Protein AF-A0A7S1RMF4-F1 (afdb_monomer_lite)

Sequence (127 aa):
DDLEALGWLLVNGLFGPLPWFEVLSNAYKTWDTSRSTRARAIRKAQEAKLQLLNEGWDSLGQEWVRLARIPPSLDRYIQSCRSDRATGMSPDYAHLSGLLGAREGFSLFEAEQHDLTVFRDALDHLP

Secondary structure (DSSP, 8-state):
-HHHHHHHHHHHHHH---HHHHHHHHHHTTTTT-HHHHHHHHHHHHHHHHHHHHH-TTTT-GGGGGGGG--HHHHHHHHHHHHHHHHTPPP-HHHHHHHTTPPTT--HHHHHHHHHHHHHHHHHT--

Organism: Alexandrium catenella (NCBI:txid2925)

Radius of gyration: 17.88 Å; chains: 1; bounding box: 48×36×43 Å

pLDDT: mean 86.8, std 8.17, range [49.81, 94.5]

Structure (mmCIF, N/CA/C/O backbone):
data_AF-A0A7S1RMF4-F1
#
_entry.id   AF-A0A7S1RMF4-F1
#
loop_
_atom_site.group_PDB
_atom_site.id
_atom_site.type_symbol
_atom_site.label_atom_id
_atom_site.label_alt_id
_atom_site.label_comp_id
_atom_site.label_asym_id
_atom_site.label_entity_id
_atom_site.label_seq_id
_atom_site.pdbx_PDB_ins_code
_atom_site.Cartn_x
_atom_site.Cartn_y
_atom_site.Cartn_z
_atom_site.occupancy
_atom_site.B_iso_or_equiv
_atom_site.auth_seq_id
_atom_site.auth_comp_id
_atom_site.auth_asym_id
_atom_site.auth_atom_id
_atom_site.pdbx_PDB_model_num
ATOM 1 N N . ASP A 1 1 ? 9.997 3.558 3.054 1.00 72.06 1 ASP A N 1
ATOM 2 C CA . ASP A 1 1 ? 9.090 3.981 4.119 1.00 72.06 1 ASP A CA 1
ATOM 3 C C . ASP A 1 1 ? 8.247 2.770 4.441 1.00 72.06 1 ASP A C 1
ATOM 5 O O . ASP A 1 1 ? 7.506 2.303 3.577 1.00 72.06 1 ASP A O 1
ATOM 9 N N . ASP A 1 2 ? 8.511 2.176 5.596 1.00 83.94 2 ASP A N 1
ATOM 10 C CA . ASP A 1 2 ? 7.983 0.863 5.963 1.00 83.94 2 ASP A CA 1
ATOM 11 C C . ASP A 1 2 ? 6.482 0.933 6.283 1.00 83.94 2 ASP A C 1
ATOM 13 O O . ASP A 1 2 ? 5.763 -0.041 6.068 1.00 83.94 2 ASP A O 1
ATOM 17 N N . LEU A 1 3 ? 5.984 2.108 6.685 1.00 89.06 3 LEU A N 1
ATOM 18 C CA . LEU A 1 3 ? 4.564 2.353 6.949 1.00 89.06 3 LEU A CA 1
ATOM 19 C C . LEU A 1 3 ? 3.762 2.420 5.650 1.00 89.06 3 LEU A C 1
ATOM 21 O O . LEU A 1 3 ? 2.747 1.744 5.497 1.00 89.06 3 LEU A O 1
ATOM 25 N N . GLU A 1 4 ? 4.267 3.153 4.655 1.00 90.38 4 GLU A N 1
ATOM 26 C CA . GLU A 1 4 ? 3.651 3.159 3.325 1.00 90.38 4 GLU A CA 1
ATOM 27 C C . GLU A 1 4 ? 3.638 1.736 2.736 1.00 90.38 4 GLU A C 1
ATOM 29 O O . GLU A 1 4 ? 2.642 1.295 2.161 1.00 90.38 4 GLU A O 1
ATOM 34 N N . ALA A 1 5 ? 4.735 0.985 2.908 1.00 90.50 5 ALA A N 1
ATOM 35 C CA . ALA A 1 5 ? 4.826 -0.405 2.469 1.00 90.50 5 ALA A CA 1
ATOM 36 C C . ALA A 1 5 ? 3.791 -1.308 3.161 1.00 90.50 5 ALA A C 1
ATOM 38 O O . ALA A 1 5 ? 3.158 -2.116 2.477 1.00 90.50 5 ALA A O 1
ATOM 39 N N . LEU A 1 6 ? 3.570 -1.139 4.469 1.00 92.62 6 LEU A N 1
ATOM 40 C CA . LEU A 1 6 ? 2.504 -1.818 5.206 1.00 92.62 6 LEU A CA 1
ATOM 41 C C . LEU A 1 6 ? 1.125 -1.494 4.620 1.00 92.62 6 LEU A C 1
ATOM 43 O O . LEU A 1 6 ? 0.349 -2.411 4.365 1.00 92.62 6 LEU A O 1
ATOM 47 N N . GLY A 1 7 ? 0.841 -0.224 4.326 1.00 94.00 7 GLY A N 1
ATOM 48 C CA . GLY A 1 7 ? -0.416 0.181 3.691 1.00 94.00 7 GLY A CA 1
ATOM 49 C C . GLY A 1 7 ? -0.670 -0.563 2.376 1.00 94.00 7 GLY A C 1
ATOM 50 O O . GLY A 1 7 ? -1.736 -1.145 2.180 1.00 94.00 7 GLY A O 1
ATOM 51 N N . TRP A 1 8 ? 0.339 -0.649 1.503 1.00 94.38 8 TRP A N 1
ATOM 52 C CA . TRP A 1 8 ? 0.233 -1.414 0.255 1.00 94.38 8 TRP A CA 1
ATOM 53 C C . TRP A 1 8 ? 0.069 -2.925 0.472 1.00 94.38 8 TRP A C 1
ATOM 55 O O . TRP A 1 8 ? -0.628 -3.578 -0.306 1.00 94.38 8 TRP A O 1
ATOM 65 N N . LEU A 1 9 ? 0.681 -3.491 1.516 1.00 93.31 9 LEU A N 1
ATOM 66 C CA . LEU A 1 9 ? 0.486 -4.895 1.889 1.00 93.31 9 LEU A CA 1
ATOM 67 C C . LEU A 1 9 ? -0.942 -5.165 2.374 1.00 93.31 9 LEU A C 1
ATOM 69 O O . LEU A 1 9 ? -1.520 -6.180 1.992 1.00 93.31 9 LEU A O 1
ATOM 73 N N . LEU A 1 10 ? -1.535 -4.255 3.150 1.00 94.38 10 LEU A N 1
ATOM 74 C CA . LEU A 1 10 ? -2.930 -4.364 3.585 1.00 94.38 10 LEU A CA 1
ATOM 75 C C . LEU A 1 10 ? -3.888 -4.317 2.393 1.00 94.38 10 LEU A C 1
ATOM 77 O O . LEU A 1 10 ? -4.771 -5.166 2.280 1.00 94.38 10 LEU A O 1
ATOM 81 N N . VAL A 1 11 ? -3.670 -3.387 1.455 1.00 94.50 11 VAL A N 1
ATOM 82 C CA . VAL A 1 11 ? -4.442 -3.338 0.204 1.00 94.50 11 VAL A CA 1
ATOM 83 C C . VAL A 1 11 ? -4.354 -4.673 -0.534 1.00 94.50 11 VAL A C 1
ATOM 85 O O . VAL A 1 11 ? -5.372 -5.215 -0.962 1.00 94.50 11 VAL A O 1
ATOM 88 N N . ASN A 1 12 ? -3.147 -5.223 -0.652 1.00 94.00 12 ASN A N 1
ATOM 89 C CA . ASN A 1 12 ? -2.928 -6.504 -1.305 1.00 94.00 12 ASN A CA 1
ATOM 90 C C . ASN A 1 12 ? -3.631 -7.669 -0.594 1.00 94.00 12 ASN A C 1
ATOM 92 O O . ASN A 1 12 ? -4.171 -8.552 -1.251 1.00 94.00 12 ASN A O 1
ATOM 96 N N . GLY A 1 13 ? -3.629 -7.683 0.739 1.00 92.19 13 GLY A N 1
ATOM 97 C CA . GLY A 1 13 ? -4.322 -8.705 1.522 1.00 92.19 13 GLY A CA 1
ATOM 98 C C . GLY A 1 13 ? -5.839 -8.667 1.331 1.00 92.19 13 GLY A C 1
ATOM 99 O O . GLY A 1 13 ? -6.466 -9.716 1.222 1.00 92.19 13 GLY A O 1
ATOM 100 N N . LEU A 1 14 ? -6.422 -7.469 1.237 1.00 92.06 14 LEU A N 1
ATOM 101 C CA 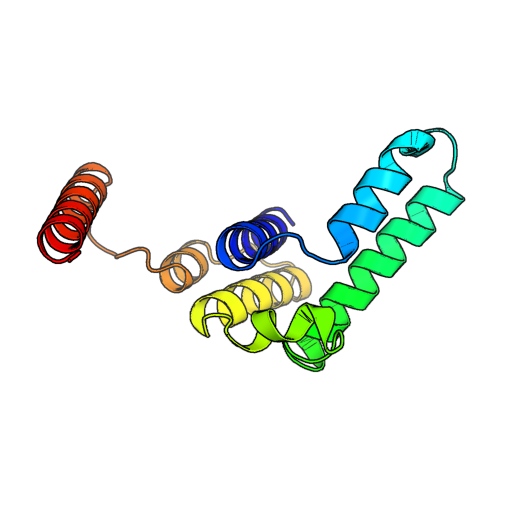. LEU A 1 14 ? -7.872 -7.281 1.121 1.00 92.06 14 LEU A CA 1
ATOM 102 C C . LEU A 1 14 ? -8.397 -7.440 -0.310 1.00 92.06 14 LEU A C 1
ATOM 104 O O . LEU A 1 14 ? -9.488 -7.967 -0.516 1.00 92.06 14 LEU A O 1
ATOM 108 N N . PHE A 1 15 ? -7.639 -6.969 -1.301 1.00 92.00 15 PHE A N 1
ATOM 109 C CA . PHE A 1 15 ? -8.089 -6.882 -2.693 1.00 92.00 15 PHE A CA 1
ATOM 110 C C . PHE A 1 15 ? -7.252 -7.728 -3.659 1.00 92.00 15 PHE A C 1
ATOM 112 O O . PHE A 1 15 ? -7.507 -7.718 -4.863 1.00 92.00 15 PHE A O 1
ATOM 119 N N . GLY A 1 16 ? -6.277 -8.489 -3.168 1.00 91.12 16 GLY A N 1
ATOM 120 C CA . GLY A 1 16 ? -5.420 -9.356 -3.973 1.00 91.12 16 GLY A CA 1
ATOM 121 C C . GLY A 1 16 ? -4.225 -8.645 -4.630 1.00 91.12 16 GLY A C 1
ATOM 122 O O . GLY A 1 16 ? -3.970 -7.469 -4.361 1.00 91.12 16 GLY A O 1
ATOM 123 N N . PRO A 1 17 ? -3.496 -9.353 -5.518 1.00 91.62 17 PRO A N 1
ATOM 124 C CA . PRO A 1 17 ? -2.226 -8.908 -6.096 1.00 91.62 17 PRO A CA 1
ATOM 125 C C . PRO A 1 17 ? -2.326 -7.541 -6.758 1.00 91.62 17 PRO A C 1
ATOM 127 O O . PRO A 1 17 ? -3.134 -7.405 -7.662 1.00 91.62 17 PRO A O 1
ATOM 130 N N . LEU A 1 18 ? -1.503 -6.574 -6.345 1.00 92.69 18 LEU A N 1
ATOM 131 C CA . LEU A 1 18 ? -1.327 -5.251 -6.973 1.00 92.69 18 LEU A CA 1
ATOM 132 C C . LEU A 1 18 ? -0.443 -5.298 -8.241 1.00 92.69 18 LEU A C 1
ATOM 134 O O . LEU A 1 18 ? 0.440 -6.154 -8.337 1.00 92.69 18 LEU A O 1
ATOM 138 N N . PRO A 1 19 ? -0.597 -4.348 -9.189 1.00 88.00 19 PRO A N 1
ATOM 139 C CA . PRO A 1 19 ? -0.006 -4.462 -10.531 1.00 88.00 19 PRO A CA 1
ATOM 140 C C . PRO A 1 19 ? 1.521 -4.469 -10.531 1.00 88.00 19 PRO A C 1
ATOM 142 O O . PRO A 1 19 ? 2.167 -5.075 -11.386 1.00 88.00 19 PRO A O 1
ATOM 145 N N . TRP A 1 20 ? 2.138 -3.800 -9.559 1.00 91.56 20 TRP A N 1
ATOM 146 C CA . TRP A 1 20 ? 3.590 -3.775 -9.457 1.00 91.56 20 TRP A CA 1
ATOM 147 C C . TRP A 1 20 ? 4.184 -5.031 -8.828 1.00 91.56 20 TRP A C 1
ATOM 149 O O . TRP A 1 20 ? 5.389 -5.216 -8.969 1.00 91.56 20 TRP A O 1
ATOM 159 N N . PHE A 1 21 ? 3.413 -5.902 -8.163 1.00 90.12 21 PHE A N 1
ATOM 160 C CA . PHE A 1 21 ? 3.992 -7.133 -7.618 1.00 90.12 21 PHE A CA 1
ATOM 161 C C . PHE A 1 21 ? 4.507 -8.035 -8.728 1.00 90.12 21 PHE A C 1
ATOM 163 O O . PHE A 1 21 ? 5.645 -8.473 -8.647 1.00 90.12 21 PHE A O 1
ATOM 170 N N . GLU A 1 22 ? 3.752 -8.227 -9.810 1.00 86.88 22 GLU A N 1
ATOM 171 C CA . GLU A 1 22 ? 4.219 -9.031 -10.942 1.00 86.88 22 GLU A CA 1
ATOM 172 C C . GLU A 1 22 ? 5.475 -8.426 -11.593 1.00 86.88 22 GLU A C 1
ATOM 174 O O . GLU A 1 22 ? 6.465 -9.117 -11.855 1.00 86.88 22 GLU A O 1
ATOM 179 N N . VAL A 1 23 ? 5.464 -7.106 -11.807 1.00 89.81 23 VAL A N 1
ATOM 180 C CA . VAL A 1 23 ? 6.599 -6.374 -12.387 1.00 89.81 23 VAL A CA 1
ATOM 181 C C . VAL A 1 23 ? 7.845 -6.517 -11.513 1.00 89.81 23 VAL A C 1
ATOM 183 O O . VAL A 1 23 ? 8.935 -6.776 -12.031 1.00 89.81 23 VAL A O 1
ATOM 186 N N . LEU A 1 24 ? 7.696 -6.374 -10.195 1.00 91.12 24 LEU A N 1
ATOM 187 C CA . LEU A 1 24 ? 8.791 -6.512 -9.240 1.00 91.12 24 LEU A CA 1
ATOM 188 C C . LEU A 1 24 ? 9.261 -7.964 -9.137 1.00 91.12 24 LEU A C 1
ATOM 190 O O . LEU A 1 24 ? 10.461 -8.199 -9.220 1.00 91.12 24 LEU A O 1
ATOM 194 N N . SER A 1 25 ? 8.358 -8.943 -9.052 1.00 90.56 25 SER A N 1
ATOM 195 C CA . SER A 1 25 ? 8.689 -10.374 -9.038 1.00 90.56 25 SER A CA 1
ATOM 196 C C . SER A 1 25 ? 9.506 -10.787 -10.260 1.00 90.56 25 SER A C 1
ATOM 198 O O . SER A 1 25 ? 10.477 -11.532 -10.137 1.00 90.56 25 SER A O 1
ATOM 200 N N . ASN A 1 26 ? 9.167 -10.271 -11.442 1.00 88.62 26 ASN A N 1
ATOM 201 C CA . ASN A 1 26 ? 9.955 -10.507 -12.647 1.00 88.62 26 ASN A CA 1
ATOM 202 C C . ASN A 1 26 ? 11.310 -9.794 -12.608 1.00 88.62 26 ASN A C 1
ATOM 204 O O . ASN A 1 26 ? 12.317 -10.383 -12.995 1.00 88.62 26 ASN A O 1
ATOM 208 N N . ALA A 1 27 ? 11.362 -8.559 -12.105 1.00 91.31 27 ALA A N 1
ATOM 209 C CA . ALA A 1 27 ? 12.612 -7.818 -11.969 1.00 91.31 27 ALA A CA 1
ATOM 210 C C . ALA A 1 27 ? 13.571 -8.449 -10.950 1.00 91.31 27 ALA A C 1
ATOM 212 O O . ALA A 1 27 ? 14.785 -8.406 -11.158 1.00 91.31 27 ALA A O 1
ATOM 213 N N . TYR A 1 28 ? 13.045 -9.066 -9.887 1.00 92.31 28 TYR A N 1
ATOM 214 C CA . TYR A 1 28 ? 13.847 -9.720 -8.856 1.00 92.31 28 TYR A CA 1
ATOM 215 C C . TYR A 1 28 ? 14.700 -10.870 -9.401 1.00 92.31 28 TYR A C 1
ATOM 217 O O . TYR A 1 28 ? 15.797 -11.101 -8.902 1.00 92.31 28 TYR A O 1
ATOM 225 N N . LYS A 1 29 ? 14.268 -11.518 -10.491 1.00 92.75 29 LYS A N 1
ATOM 226 C CA . LYS A 1 29 ? 15.028 -12.583 -11.172 1.00 92.75 29 LYS A CA 1
ATOM 227 C C . LYS A 1 29 ? 16.391 -12.112 -11.696 1.00 92.75 29 LYS A C 1
ATOM 229 O O . LYS A 1 29 ? 17.292 -12.924 -11.864 1.00 92.75 29 LYS A O 1
ATOM 234 N N . THR A 1 30 ? 16.546 -10.815 -11.968 1.00 92.12 30 THR A N 1
ATOM 235 C CA . THR A 1 30 ? 17.789 -10.212 -12.484 1.00 92.12 30 THR A CA 1
ATOM 236 C C . THR A 1 30 ? 18.159 -8.935 -11.723 1.00 92.12 30 THR A C 1
ATOM 238 O O . THR A 1 30 ? 18.704 -7.998 -12.311 1.00 92.12 30 THR A O 1
ATOM 241 N N . TRP A 1 31 ? 17.790 -8.845 -10.440 1.00 89.94 31 TRP A N 1
ATOM 242 C CA . TRP A 1 31 ? 17.841 -7.592 -9.674 1.00 89.94 31 TRP A CA 1
ATOM 243 C C . TRP A 1 31 ? 19.247 -7.001 -9.581 1.00 89.94 31 TRP A C 1
ATOM 245 O O . TRP A 1 31 ? 19.433 -5.799 -9.789 1.00 89.94 31 TRP A O 1
ATOM 255 N N . ASP A 1 32 ? 20.225 -7.865 -9.309 1.00 90.12 32 ASP A N 1
ATOM 256 C CA . ASP A 1 32 ? 21.619 -7.475 -9.091 1.00 90.12 32 ASP A CA 1
ATOM 257 C C . ASP A 1 32 ? 22.413 -7.385 -10.396 1.00 90.12 32 ASP A C 1
ATOM 259 O O . ASP A 1 32 ? 23.413 -6.675 -10.479 1.00 90.12 32 ASP A O 1
ATOM 263 N N . THR A 1 33 ? 21.949 -8.065 -11.445 1.00 87.19 33 THR A N 1
ATOM 264 C CA . THR A 1 33 ? 22.662 -8.175 -12.723 1.00 87.19 33 THR A CA 1
ATOM 265 C C . THR A 1 33 ? 22.234 -7.122 -13.742 1.00 87.19 33 THR A C 1
ATOM 267 O O . THR A 1 33 ? 23.024 -6.756 -14.610 1.00 87.19 33 THR A O 1
ATOM 270 N N . SER A 1 34 ? 21.013 -6.585 -13.641 1.00 89.88 34 SER A N 1
ATOM 271 C CA . SER A 1 34 ? 20.493 -5.583 -14.576 1.00 89.88 34 SER A CA 1
ATOM 272 C C . SER A 1 34 ? 19.959 -4.345 -13.857 1.00 89.88 34 SER A C 1
ATOM 274 O O . SER A 1 34 ? 18.778 -4.234 -13.505 1.00 89.88 34 SER A O 1
ATOM 276 N N . ARG A 1 35 ? 20.829 -3.336 -13.722 1.00 90.50 35 ARG A N 1
ATOM 277 C CA . ARG A 1 35 ? 20.468 -2.018 -13.168 1.00 90.50 35 ARG A CA 1
ATOM 278 C C . ARG A 1 35 ? 19.316 -1.361 -13.936 1.00 90.50 35 ARG A C 1
ATOM 280 O O . ARG A 1 35 ? 18.481 -0.692 -13.330 1.00 90.50 35 ARG A O 1
ATOM 287 N N . SER A 1 36 ? 19.254 -1.555 -15.253 1.00 91.38 36 SER A N 1
ATOM 288 C CA . SER A 1 36 ? 18.197 -0.999 -16.104 1.00 91.38 36 SER A CA 1
ATOM 289 C C . SER A 1 36 ? 16.846 -1.685 -15.869 1.00 91.38 36 SER A C 1
ATOM 291 O O . SER A 1 36 ? 15.828 -0.994 -15.795 1.00 91.38 36 SER A O 1
ATOM 293 N N . THR A 1 37 ? 16.827 -3.010 -15.680 1.00 91.06 37 THR A N 1
ATOM 294 C CA . THR A 1 37 ? 15.616 -3.763 -15.310 1.00 91.06 37 THR A CA 1
ATOM 295 C C . THR A 1 37 ? 15.091 -3.290 -13.959 1.00 91.06 37 THR A C 1
ATOM 297 O O . THR A 1 37 ? 13.915 -2.943 -13.848 1.00 91.06 37 THR A O 1
ATOM 300 N N . ARG A 1 38 ? 15.975 -3.188 -12.957 1.00 92.19 38 ARG A N 1
ATOM 301 C CA . ARG A 1 38 ? 15.630 -2.686 -11.622 1.00 92.19 38 ARG A CA 1
ATOM 302 C C . ARG A 1 38 ? 15.038 -1.277 -11.681 1.00 92.19 38 ARG A C 1
ATOM 304 O O . ARG A 1 38 ? 13.954 -1.046 -11.154 1.00 92.19 38 ARG A O 1
ATOM 311 N N . ALA A 1 39 ? 15.717 -0.343 -12.348 1.00 92.12 39 ALA A N 1
ATOM 312 C CA . ALA A 1 39 ? 15.257 1.041 -12.455 1.00 92.12 39 ALA A CA 1
ATOM 313 C C . ALA A 1 39 ? 13.885 1.144 -13.141 1.00 92.12 39 ALA A C 1
ATOM 315 O O . ALA A 1 39 ? 13.015 1.880 -12.682 1.00 92.12 39 ALA A O 1
ATOM 316 N N . ARG A 1 40 ? 13.665 0.366 -14.208 1.00 93.44 40 ARG A N 1
ATOM 317 C CA . ARG A 1 40 ? 12.387 0.329 -14.929 1.00 93.44 40 ARG A CA 1
ATOM 318 C C . ARG A 1 40 ? 11.254 -0.224 -14.068 1.00 93.44 40 ARG A C 1
ATOM 320 O O . ARG A 1 40 ? 10.162 0.332 -14.088 1.00 93.44 40 ARG A O 1
ATOM 327 N N . ALA A 1 41 ? 11.506 -1.299 -13.327 1.00 93.69 41 ALA A N 1
ATOM 328 C CA . ALA A 1 41 ? 10.510 -1.909 -12.453 1.00 93.69 41 ALA A CA 1
ATOM 329 C C . ALA A 1 41 ? 10.117 -0.978 -11.299 1.00 93.69 41 ALA A C 1
ATOM 331 O O . ALA A 1 41 ? 8.931 -0.780 -11.051 1.00 93.69 41 ALA A O 1
ATOM 332 N N . ILE A 1 42 ? 11.107 -0.343 -10.660 1.00 93.38 42 ILE A N 1
ATOM 333 C CA . ILE A 1 42 ? 10.874 0.663 -9.615 1.00 93.38 42 ILE A CA 1
ATOM 334 C C . ILE A 1 42 ? 10.049 1.823 -10.170 1.00 93.38 42 ILE A C 1
ATOM 336 O O . ILE A 1 42 ? 9.058 2.207 -9.555 1.00 93.38 42 ILE A O 1
ATOM 340 N N . ARG A 1 43 ? 10.418 2.347 -11.344 1.00 94.44 43 ARG A N 1
ATOM 341 C CA . ARG A 1 43 ? 9.700 3.454 -11.978 1.00 94.44 43 ARG A CA 1
ATOM 342 C C . ARG A 1 43 ? 8.241 3.098 -12.266 1.00 94.44 43 ARG A C 1
ATOM 344 O O . ARG A 1 43 ? 7.362 3.852 -11.873 1.00 94.44 43 ARG A O 1
ATOM 351 N N . LYS A 1 44 ? 7.978 1.926 -12.851 1.00 94.00 44 LYS A N 1
ATOM 352 C CA . LYS A 1 44 ? 6.606 1.444 -13.087 1.00 94.00 44 LYS A CA 1
ATOM 353 C C . LYS A 1 44 ? 5.797 1.338 -11.794 1.00 94.00 44 LYS A C 1
ATOM 355 O O . LYS A 1 44 ? 4.641 1.739 -11.760 1.00 94.00 44 LYS A O 1
ATOM 360 N N . ALA A 1 45 ? 6.403 0.808 -10.729 1.00 93.62 45 ALA A N 1
ATOM 361 C CA . ALA A 1 45 ? 5.742 0.705 -9.433 1.00 93.62 45 ALA A CA 1
ATOM 362 C C . ALA A 1 45 ? 5.420 2.086 -8.846 1.00 93.62 45 ALA A C 1
ATOM 364 O O . ALA A 1 45 ? 4.333 2.292 -8.317 1.00 93.62 45 ALA A O 1
ATOM 365 N N . GLN A 1 46 ? 6.349 3.037 -8.955 1.00 92.31 46 GLN A N 1
ATOM 366 C CA . GLN A 1 46 ? 6.143 4.413 -8.505 1.00 92.31 46 GLN A CA 1
ATOM 367 C C . GLN A 1 46 ? 5.039 5.116 -9.296 1.00 92.31 46 GLN A C 1
ATOM 369 O O . GLN A 1 46 ? 4.173 5.732 -8.687 1.00 92.31 46 GLN A O 1
ATOM 374 N N . GLU A 1 47 ? 5.046 4.997 -10.624 1.00 94.25 47 GLU A N 1
ATOM 375 C CA . GLU A 1 47 ? 4.031 5.588 -11.503 1.00 94.25 47 GLU A CA 1
ATOM 376 C C . GLU A 1 47 ? 2.636 5.048 -11.167 1.00 94.25 47 GLU A C 1
ATOM 378 O O . GLU A 1 47 ? 1.736 5.838 -10.905 1.00 94.25 47 GLU A O 1
ATOM 383 N N . ALA A 1 48 ? 2.474 3.725 -11.048 1.00 93.38 48 ALA A N 1
ATOM 384 C CA . ALA A 1 48 ? 1.188 3.119 -10.697 1.00 93.38 48 ALA A CA 1
ATOM 385 C C . ALA A 1 48 ? 0.683 3.545 -9.305 1.00 93.38 48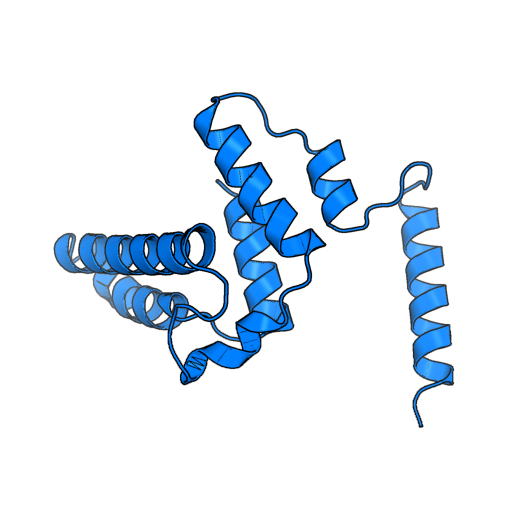 ALA A C 1
ATOM 387 O O . ALA A 1 48 ? -0.497 3.838 -9.132 1.00 93.38 48 ALA A O 1
ATOM 388 N N . LYS A 1 49 ? 1.573 3.617 -8.307 1.00 93.44 49 LYS A N 1
ATOM 389 C CA . LYS A 1 49 ? 1.216 4.106 -6.966 1.00 93.44 49 LYS A CA 1
ATOM 390 C C . LYS A 1 49 ? 0.775 5.564 -6.992 1.00 93.44 49 LYS A C 1
ATOM 392 O O . LYS A 1 49 ? -0.223 5.910 -6.373 1.00 93.44 49 LYS A O 1
ATOM 397 N N . LEU A 1 50 ? 1.518 6.420 -7.693 1.00 92.75 50 LEU A N 1
ATOM 398 C CA . LEU A 1 50 ? 1.167 7.833 -7.829 1.00 92.75 50 LEU A CA 1
ATOM 399 C C . LEU A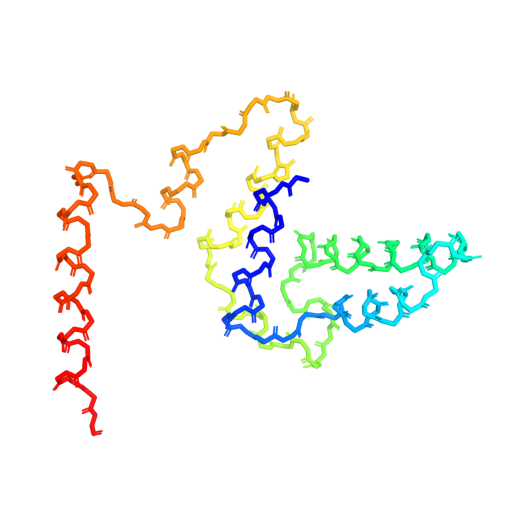 1 50 ? -0.165 8.006 -8.548 1.00 92.75 50 LEU A C 1
ATOM 401 O O . LEU A 1 50 ? -0.948 8.854 -8.136 1.00 92.75 50 LEU A O 1
ATOM 405 N N . GLN A 1 51 ? -0.428 7.191 -9.567 1.00 94.25 51 GLN A N 1
ATOM 406 C CA . GLN A 1 51 ? -1.694 7.205 -10.280 1.00 94.25 51 GLN A CA 1
ATOM 407 C C . GLN A 1 51 ? -2.859 6.899 -9.332 1.00 94.25 51 GLN A C 1
ATOM 409 O O . GLN A 1 51 ? -3.755 7.722 -9.194 1.00 94.25 51 GLN A O 1
ATOM 414 N N . LEU A 1 52 ? -2.782 5.805 -8.562 1.00 93.12 52 LEU A N 1
ATOM 415 C CA . LEU A 1 52 ? -3.809 5.467 -7.565 1.00 93.12 52 LEU A CA 1
ATOM 416 C C . LEU A 1 52 ? -4.049 6.591 -6.554 1.00 93.12 52 LEU A C 1
ATOM 418 O O . LEU A 1 52 ? -5.187 6.897 -6.214 1.00 93.12 52 LEU A O 1
ATOM 422 N N . LEU A 1 53 ? -2.971 7.205 -6.071 1.00 91.38 53 LEU A N 1
ATOM 423 C CA . LEU A 1 53 ? -3.051 8.189 -4.998 1.00 91.38 53 LEU A CA 1
ATOM 424 C C . LEU A 1 53 ? -3.468 9.586 -5.465 1.00 91.38 53 LEU A C 1
ATOM 426 O O . LEU A 1 53 ? -3.950 10.364 -4.650 1.00 91.38 53 LEU A O 1
ATOM 430 N N . ASN A 1 54 ? -3.227 9.936 -6.728 1.00 92.94 54 ASN A N 1
ATOM 431 C CA . ASN A 1 54 ? -3.526 11.269 -7.254 1.00 92.94 54 ASN A CA 1
ATOM 432 C C . ASN A 1 54 ? -4.793 11.281 -8.122 1.00 92.94 54 ASN A C 1
ATOM 434 O O . ASN A 1 54 ? -5.502 12.282 -8.142 1.00 92.94 54 ASN A O 1
ATOM 438 N N . GLU A 1 55 ? -5.055 10.198 -8.855 1.00 93.88 55 GLU A N 1
ATOM 439 C CA . GLU A 1 55 ? -6.171 10.080 -9.803 1.00 93.88 55 GLU A CA 1
ATOM 440 C C . GLU A 1 55 ? -7.317 9.219 -9.259 1.00 93.88 55 GLU A C 1
ATOM 442 O O . GLU A 1 55 ? -8.408 9.249 -9.817 1.00 93.88 55 GLU A O 1
ATOM 447 N N . GLY A 1 56 ? -7.096 8.490 -8.161 1.00 92.19 56 GLY A N 1
ATOM 448 C CA . GLY A 1 56 ? -8.101 7.649 -7.517 1.00 92.19 56 GLY A CA 1
ATOM 449 C C . GLY A 1 56 ? -7.890 6.155 -7.755 1.00 92.19 56 GLY A C 1
ATOM 450 O O . GLY A 1 56 ? -7.113 5.720 -8.609 1.00 92.19 56 GLY A O 1
ATOM 451 N N . TRP A 1 57 ? -8.591 5.342 -6.965 1.00 93.56 57 TRP A N 1
ATOM 452 C CA . TRP A 1 57 ? -8.389 3.892 -6.913 1.00 93.56 57 TRP A CA 1
ATOM 453 C C . TRP A 1 57 ? -8.907 3.124 -8.141 1.00 93.56 57 TRP A C 1
ATOM 455 O O . TRP A 1 57 ? -8.593 1.949 -8.311 1.00 93.56 57 TRP A O 1
ATOM 465 N N . ASP A 1 58 ? -9.666 3.776 -9.014 1.00 92.06 58 ASP A N 1
ATOM 466 C CA . ASP A 1 58 ? -10.179 3.267 -10.289 1.00 92.06 58 ASP A CA 1
ATOM 467 C C . ASP A 1 58 ? -9.303 3.645 -11.503 1.00 92.06 58 ASP A C 1
ATOM 469 O O . ASP A 1 58 ? -9.555 3.191 -12.621 1.00 92.06 58 ASP A O 1
ATOM 473 N N . SER A 1 59 ? -8.227 4.410 -11.291 1.00 93.25 59 SER A N 1
ATOM 474 C CA . SER A 1 59 ? -7.381 4.970 -12.359 1.00 93.25 59 SER A CA 1
ATOM 475 C C . SER A 1 59 ? -6.530 3.949 -13.132 1.00 93.25 59 SER A C 1
ATOM 477 O O . SER A 1 59 ? -6.139 4.204 -14.271 1.00 93.25 59 SER A O 1
ATOM 479 N N . LEU A 1 60 ? -6.262 2.765 -12.569 1.00 89.50 60 LEU A N 1
ATOM 480 C CA . LEU A 1 60 ? -5.381 1.758 -13.188 1.00 89.50 60 LEU A CA 1
ATOM 481 C C . LEU A 1 60 ? -6.049 0.911 -14.288 1.00 89.50 60 LEU A C 1
ATOM 483 O O . LEU A 1 60 ? -5.397 0.057 -14.889 1.00 89.50 60 LEU A O 1
ATOM 487 N N . GLY A 1 61 ? -7.333 1.141 -14.572 1.00 88.69 61 GLY A N 1
ATOM 488 C CA . GLY A 1 61 ? -8.092 0.440 -15.608 1.00 88.69 61 GLY A CA 1
ATOM 489 C C . GLY A 1 61 ? -8.979 -0.691 -15.078 1.00 88.69 61 GLY A C 1
ATOM 490 O O . GLY A 1 61 ? -9.001 -1.009 -13.891 1.00 88.69 61 GLY A O 1
ATOM 491 N N . GLN A 1 62 ? -9.739 -1.310 -15.988 1.00 88.56 62 GLN A N 1
ATOM 492 C CA . GLN A 1 62 ? -10.841 -2.230 -15.652 1.00 88.56 62 GLN A CA 1
ATOM 493 C C . GLN A 1 62 ? -10.410 -3.472 -14.860 1.00 88.56 62 GLN A C 1
ATOM 495 O O . GLN A 1 62 ? -11.151 -3.937 -13.999 1.00 88.56 62 GLN A O 1
ATOM 500 N N . GLU A 1 63 ? -9.199 -3.982 -15.089 1.00 87.31 63 GLU A N 1
ATOM 501 C CA . GLU A 1 63 ? -8.645 -5.113 -14.329 1.00 87.31 63 GLU A CA 1
ATOM 502 C C . GLU A 1 63 ? -8.534 -4.805 -12.823 1.00 87.31 63 GLU A C 1
ATOM 504 O O . GLU A 1 63 ? -8.607 -5.700 -11.980 1.00 87.31 63 GLU A O 1
ATOM 509 N N . TRP A 1 64 ? -8.433 -3.522 -12.471 1.00 88.94 64 TRP A N 1
ATOM 510 C CA . TRP A 1 64 ? -8.179 -3.021 -11.124 1.00 88.94 64 TRP A CA 1
ATOM 511 C C . TRP A 1 64 ? -9.409 -2.394 -10.468 1.00 88.94 64 TRP A C 1
ATOM 513 O O . TRP A 1 64 ? -9.309 -1.898 -9.351 1.00 88.94 64 TRP A O 1
ATOM 523 N N . VAL A 1 65 ? -10.587 -2.486 -11.097 1.00 89.88 65 VAL A N 1
ATOM 524 C CA . VAL A 1 65 ? -11.834 -1.846 -10.631 1.00 89.88 65 VAL A CA 1
ATOM 525 C C . VAL A 1 65 ? -12.211 -2.210 -9.191 1.00 89.88 65 VAL A C 1
ATOM 527 O O . VAL A 1 65 ? -12.801 -1.411 -8.470 1.00 89.88 65 VAL A O 1
ATOM 530 N N . ARG A 1 66 ? -11.818 -3.400 -8.720 1.00 91.88 66 ARG A N 1
ATOM 531 C CA . ARG A 1 66 ? -12.027 -3.841 -7.331 1.00 91.88 66 ARG A CA 1
ATOM 532 C C . ARG A 1 66 ? -11.377 -2.920 -6.294 1.00 91.88 66 ARG A C 1
ATOM 534 O O . ARG A 1 66 ? -11.884 -2.836 -5.179 1.00 91.88 66 ARG A O 1
ATOM 541 N N . LEU A 1 67 ? -10.299 -2.221 -6.660 1.00 92.50 67 LEU A N 1
ATOM 542 C CA . LEU A 1 67 ? -9.623 -1.258 -5.794 1.00 92.50 67 LEU A CA 1
ATOM 543 C C . LEU A 1 67 ? -10.495 -0.025 -5.515 1.00 92.50 67 LEU A C 1
ATOM 545 O O . LEU A 1 67 ? -10.337 0.591 -4.472 1.00 92.50 67 LEU A O 1
ATOM 549 N N . ALA A 1 68 ? -11.499 0.284 -6.342 1.00 92.25 68 ALA A N 1
ATOM 550 C CA . ALA A 1 68 ? -12.448 1.366 -6.059 1.00 92.25 68 ALA A CA 1
ATOM 551 C C . ALA A 1 68 ? -13.234 1.168 -4.743 1.00 92.25 68 ALA A C 1
ATOM 553 O O . ALA A 1 68 ? -13.853 2.099 -4.237 1.00 92.25 68 ALA A O 1
ATOM 554 N N . ARG A 1 69 ? -13.211 -0.045 -4.170 1.00 92.88 69 ARG A N 1
ATOM 555 C CA . ARG A 1 69 ? -13.847 -0.393 -2.889 1.00 92.88 69 ARG A CA 1
ATOM 556 C C . ARG A 1 69 ? -12.926 -0.222 -1.674 1.00 92.88 69 ARG A C 1
ATOM 558 O O . ARG A 1 69 ? -13.278 -0.696 -0.593 1.00 92.88 69 ARG A O 1
ATOM 565 N N . ILE A 1 70 ? -11.754 0.394 -1.837 1.00 92.69 70 ILE A N 1
ATOM 566 C CA . ILE A 1 70 ? -10.810 0.642 -0.740 1.00 92.69 70 ILE A CA 1
ATOM 567 C C . ILE A 1 70 ? -11.515 1.357 0.422 1.00 92.69 70 ILE A C 1
ATOM 569 O O . ILE A 1 70 ? -12.204 2.358 0.204 1.00 92.69 70 ILE A O 1
ATOM 573 N N . PRO A 1 71 ? -11.331 0.889 1.672 1.00 92.88 71 PRO A N 1
ATOM 574 C CA . PRO A 1 71 ? -11.841 1.594 2.835 1.00 92.88 71 PRO A CA 1
ATOM 575 C C . PRO A 1 71 ? -11.251 3.013 2.917 1.00 92.88 71 PRO A C 1
ATOM 577 O O . PRO A 1 71 ? -10.026 3.157 2.874 1.00 92.88 71 PRO A O 1
ATOM 580 N N . PRO A 1 72 ? -12.070 4.061 3.133 1.00 92.56 72 PRO A N 1
ATOM 581 C CA . PRO A 1 72 ? -11.580 5.440 3.241 1.00 92.56 72 PRO A CA 1
ATOM 582 C C . PRO A 1 72 ? -10.554 5.660 4.359 1.00 92.56 72 PRO A C 1
ATOM 584 O O . PRO A 1 72 ? -9.838 6.657 4.373 1.00 92.56 72 PRO A O 1
ATOM 587 N N . SER A 1 73 ? -10.525 4.780 5.358 1.00 93.00 73 SER A N 1
ATOM 588 C CA . SER A 1 73 ? -9.538 4.804 6.433 1.00 93.00 73 SER A CA 1
ATOM 589 C C . SER A 1 73 ? -8.151 4.349 5.961 1.00 93.00 73 SER A C 1
ATOM 591 O O . SER A 1 73 ? -7.157 4.987 6.297 1.00 93.00 73 SER A O 1
ATOM 593 N N . LEU A 1 74 ? -8.088 3.316 5.115 1.00 93.69 74 LEU A N 1
ATOM 594 C CA . LEU A 1 74 ? -6.849 2.813 4.520 1.00 93.69 74 LEU A CA 1
ATOM 595 C C . LEU A 1 74 ? -6.292 3.774 3.461 1.00 93.69 74 LEU A C 1
ATOM 597 O O . LEU A 1 74 ? -5.084 3.981 3.399 1.00 93.69 74 LEU A O 1
ATOM 601 N N . ASP A 1 75 ? -7.164 4.408 2.674 1.00 94.06 75 ASP A N 1
ATOM 602 C CA . ASP A 1 75 ? -6.765 5.485 1.758 1.00 94.06 75 ASP A CA 1
ATOM 603 C C . ASP A 1 75 ? -6.106 6.648 2.519 1.00 94.06 75 ASP A C 1
ATOM 605 O O . ASP A 1 75 ? -4.964 7.019 2.238 1.00 94.06 75 ASP A O 1
ATOM 609 N N . ARG A 1 76 ? -6.775 7.147 3.569 1.00 94.00 76 ARG A N 1
ATOM 610 C CA . ARG A 1 76 ? -6.223 8.191 4.444 1.00 94.00 76 ARG A CA 1
ATOM 611 C C . ARG A 1 76 ? -4.905 7.777 5.087 1.00 94.00 76 ARG A C 1
ATOM 613 O O . ARG A 1 76 ? -3.992 8.590 5.128 1.00 94.00 76 ARG A O 1
ATOM 620 N N . TYR A 1 77 ? -4.781 6.528 5.535 1.00 94.38 77 TYR A N 1
ATOM 621 C CA . TYR A 1 77 ? -3.532 6.008 6.096 1.00 94.38 77 TYR A CA 1
ATOM 622 C C . TYR A 1 77 ? -2.365 6.158 5.108 1.00 94.38 77 TYR A C 1
ATOM 624 O O . TYR A 1 77 ? -1.340 6.749 5.445 1.00 94.38 77 TYR A O 1
ATOM 632 N N . ILE A 1 78 ? -2.534 5.692 3.865 1.00 92.81 78 ILE A N 1
ATOM 633 C CA . ILE A 1 78 ? -1.472 5.745 2.848 1.00 92.81 78 ILE A CA 1
ATOM 634 C C . ILE A 1 78 ? -1.145 7.200 2.469 1.00 92.81 78 ILE A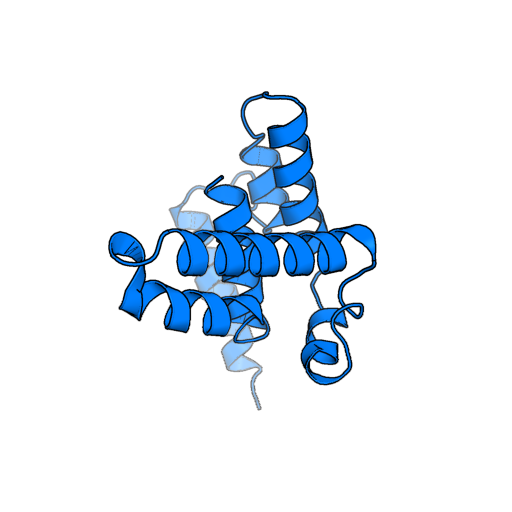 C 1
ATOM 636 O O . ILE A 1 78 ? 0.026 7.542 2.270 1.00 92.81 78 ILE A O 1
ATOM 640 N N . GLN A 1 79 ? -2.153 8.074 2.398 1.00 91.00 79 GLN A N 1
ATOM 641 C CA . GLN A 1 79 ? -1.942 9.503 2.154 1.00 91.00 79 GLN A CA 1
ATOM 642 C C . GLN A 1 79 ? -1.179 10.185 3.300 1.00 91.00 79 GLN A C 1
ATOM 644 O O . GLN A 1 79 ? -0.251 10.952 3.033 1.00 91.00 79 GLN A O 1
ATOM 649 N N . SER A 1 80 ? -1.500 9.872 4.559 1.00 90.00 80 SER A N 1
ATOM 650 C CA . SER A 1 80 ? -0.783 10.396 5.729 1.00 90.00 80 SER A CA 1
ATOM 651 C C . SER A 1 80 ? 0.689 9.976 5.725 1.00 90.00 80 SER A C 1
ATOM 653 O O . SER A 1 80 ? 1.555 10.834 5.886 1.00 90.00 80 SER A O 1
ATOM 655 N N . CYS A 1 81 ? 1.007 8.715 5.396 1.00 88.69 81 CYS A N 1
ATOM 656 C CA . CYS A 1 81 ? 2.402 8.269 5.260 1.00 88.69 81 CYS A CA 1
ATOM 657 C C . CYS A 1 81 ? 3.197 9.099 4.232 1.00 88.69 81 CYS A C 1
ATOM 659 O O . CYS A 1 81 ? 4.372 9.406 4.439 1.00 88.69 81 CYS A O 1
ATOM 661 N N . ARG A 1 82 ? 2.571 9.501 3.115 1.00 84.56 82 ARG A N 1
ATOM 662 C CA . ARG A 1 82 ? 3.220 10.374 2.118 1.00 84.56 82 ARG A CA 1
ATOM 663 C C . ARG A 1 82 ? 3.459 11.785 2.641 1.00 84.56 82 ARG A C 1
ATOM 665 O O . ARG A 1 82 ? 4.506 12.359 2.337 1.00 84.56 82 ARG A O 1
ATOM 672 N N . SER A 1 83 ? 2.499 12.341 3.372 1.00 80.69 83 SER A N 1
ATOM 673 C CA . SER A 1 83 ? 2.596 13.683 3.952 1.00 80.69 83 SER A CA 1
ATOM 674 C C . SER A 1 83 ? 3.715 13.760 4.991 1.00 80.69 83 SER A C 1
ATOM 676 O O . SER A 1 83 ? 4.552 14.662 4.920 1.00 80.69 83 SER A O 1
ATOM 678 N N . ASP A 1 84 ? 3.813 12.769 5.877 1.00 78.56 84 ASP A N 1
ATOM 679 C CA . ASP A 1 84 ? 4.877 12.689 6.887 1.00 78.56 84 ASP A CA 1
ATOM 680 C C . ASP A 1 84 ? 6.255 12.628 6.221 1.00 78.56 84 ASP A C 1
ATOM 682 O O . ASP A 1 84 ? 7.154 13.417 6.524 1.00 78.56 84 ASP A O 1
ATOM 686 N N . ARG A 1 85 ? 6.390 11.791 5.187 1.00 76.88 85 ARG A N 1
ATOM 687 C CA . ARG A 1 85 ? 7.608 11.729 4.377 1.00 76.88 85 ARG A CA 1
ATOM 688 C C . ARG A 1 85 ? 7.944 13.058 3.695 1.00 76.88 85 ARG A C 1
ATOM 690 O O . ARG A 1 85 ? 9.120 13.403 3.596 1.00 76.88 85 ARG A O 1
ATOM 697 N N . ALA A 1 86 ? 6.946 13.783 3.189 1.00 71.88 86 ALA A N 1
ATOM 698 C CA . ALA A 1 86 ? 7.154 15.066 2.520 1.00 71.88 86 ALA A CA 1
ATOM 699 C C . ALA A 1 86 ? 7.623 16.162 3.490 1.00 71.88 86 ALA A C 1
ATOM 701 O O . ALA A 1 86 ? 8.412 17.022 3.102 1.00 71.88 86 ALA A O 1
ATOM 702 N N . THR A 1 87 ? 7.171 16.118 4.745 1.00 76.19 87 THR A N 1
ATOM 703 C CA . THR A 1 87 ? 7.578 17.076 5.785 1.00 76.19 87 THR A CA 1
ATOM 704 C C . THR A 1 87 ? 8.909 16.720 6.449 1.00 76.19 87 THR A C 1
ATOM 706 O O . THR A 1 87 ? 9.515 17.575 7.091 1.00 76.19 87 THR A O 1
ATOM 709 N N . GLY A 1 88 ? 9.387 15.479 6.292 1.00 75.00 88 GLY A N 1
ATOM 710 C CA . GLY A 1 88 ? 10.608 14.990 6.940 1.00 75.00 88 GLY A CA 1
ATOM 711 C C . GLY A 1 88 ? 10.472 14.834 8.458 1.00 75.00 88 GLY A C 1
ATOM 712 O O . GLY A 1 88 ? 11.475 14.620 9.141 1.00 75.00 88 GLY A O 1
ATOM 713 N N . MET A 1 89 ? 9.253 14.958 8.988 1.00 76.75 89 MET A N 1
ATOM 714 C CA . MET A 1 89 ? 8.958 14.742 10.398 1.00 76.75 89 MET A CA 1
ATOM 715 C C . MET A 1 89 ? 8.847 13.246 10.702 1.00 76.75 89 MET A C 1
ATOM 717 O O . MET A 1 89 ? 8.654 12.417 9.811 1.00 76.75 89 MET A O 1
ATOM 721 N N . SER A 1 90 ? 8.998 12.892 11.980 1.00 77.31 90 SER A N 1
ATOM 722 C CA . SER A 1 90 ? 8.712 11.524 12.418 1.00 77.31 90 SER A CA 1
ATOM 723 C C . SER A 1 90 ? 7.225 11.218 12.200 1.00 77.31 90 SER A C 1
ATOM 725 O O . SER A 1 90 ? 6.410 12.087 12.516 1.00 77.31 90 SER A O 1
ATOM 727 N N . PRO A 1 91 ? 6.867 10.023 11.695 1.00 81.00 91 PRO A N 1
ATOM 728 C CA . PRO A 1 91 ? 5.471 9.652 11.503 1.00 81.00 91 PRO A CA 1
ATOM 729 C C . PRO A 1 91 ? 4.675 9.715 12.807 1.00 81.00 91 PRO A C 1
ATOM 731 O O . PRO A 1 91 ? 5.164 9.283 13.857 1.00 81.00 91 PRO A O 1
ATOM 734 N N . ASP A 1 92 ? 3.436 10.198 12.740 1.00 84.12 92 ASP A N 1
ATOM 735 C CA . ASP A 1 92 ? 2.516 10.150 13.879 1.00 84.12 92 ASP A CA 1
ATOM 736 C C . ASP A 1 92 ? 1.903 8.745 13.988 1.00 84.12 92 ASP A C 1
ATOM 738 O O . ASP A 1 92 ? 0.824 8.448 13.472 1.00 84.12 92 ASP A O 1
ATOM 742 N N . TYR A 1 93 ? 2.627 7.838 14.648 1.00 83.25 93 TYR A N 1
ATOM 743 C CA . TYR A 1 93 ? 2.215 6.441 14.812 1.00 83.25 93 TYR A CA 1
ATOM 744 C C . TYR A 1 93 ? 0.871 6.282 15.540 1.00 83.25 93 TYR A C 1
ATOM 746 O O . TYR A 1 93 ? 0.148 5.317 15.277 1.00 83.25 93 TYR A O 1
ATOM 754 N N . ALA A 1 94 ? 0.513 7.210 16.433 1.00 84.12 94 ALA A N 1
ATOM 755 C CA . ALA A 1 94 ? -0.768 7.168 17.131 1.00 84.12 94 ALA A CA 1
ATOM 756 C C . ALA A 1 94 ? -1.905 7.481 16.152 1.00 84.12 94 ALA A C 1
ATOM 758 O O . ALA A 1 94 ? -2.840 6.692 16.015 1.00 84.12 94 ALA A O 1
ATOM 759 N N . HIS A 1 95 ? -1.764 8.554 15.372 1.00 87.06 95 HIS A N 1
ATOM 760 C CA . HIS A 1 95 ? -2.710 8.884 14.311 1.00 87.06 95 HIS A CA 1
ATOM 761 C C . HIS A 1 95 ? -2.841 7.755 13.276 1.00 87.06 95 HIS A C 1
ATOM 763 O O . HIS A 1 95 ? -3.950 7.332 12.938 1.00 87.06 95 HIS A O 1
ATOM 769 N N . LEU A 1 96 ? -1.710 7.230 12.798 1.00 87.81 96 LEU A N 1
ATOM 770 C CA . LEU A 1 96 ? -1.669 6.172 11.791 1.00 87.81 96 LEU A CA 1
ATOM 771 C C . LEU A 1 96 ? -2.309 4.868 12.283 1.00 87.81 96 LEU A C 1
ATOM 773 O O . LEU A 1 96 ? -3.064 4.241 11.543 1.00 87.81 96 LEU A O 1
ATOM 777 N N . SER A 1 97 ? -2.053 4.463 13.527 1.00 85.62 97 SER A N 1
ATOM 778 C CA . SER A 1 97 ? -2.696 3.273 14.097 1.00 85.62 97 SER A CA 1
ATOM 779 C C . SER A 1 97 ? -4.200 3.484 14.301 1.00 85.62 97 SER A C 1
ATOM 781 O O . SER A 1 97 ? -4.984 2.592 13.974 1.00 85.62 97 SER A O 1
ATOM 783 N N . GLY A 1 98 ? -4.629 4.681 14.717 1.00 85.62 98 GLY A N 1
ATOM 784 C CA . GLY A 1 98 ? -6.045 5.048 14.804 1.00 85.62 98 GLY A CA 1
ATOM 785 C C . GLY A 1 98 ? -6.776 4.968 13.459 1.00 85.62 98 GLY A C 1
ATOM 786 O O . GLY A 1 98 ? -7.903 4.477 13.395 1.00 85.62 98 GLY A O 1
ATOM 787 N N . LEU A 1 99 ? -6.128 5.353 12.351 1.00 89.75 99 LEU A N 1
ATOM 788 C CA . LEU A 1 99 ? -6.687 5.169 11.003 1.00 89.75 99 LEU A CA 1
ATOM 789 C C . LEU A 1 99 ? -6.870 3.690 10.635 1.00 89.75 99 LEU A C 1
ATOM 791 O O . LEU A 1 99 ? -7.782 3.359 9.883 1.00 89.75 99 LEU A O 1
ATOM 795 N N . LEU A 1 100 ? -6.058 2.790 11.185 1.00 87.94 100 LEU A N 1
ATOM 796 C CA . LEU A 1 100 ? -6.223 1.344 11.008 1.00 87.94 100 LEU A CA 1
ATOM 797 C C . LEU A 1 100 ? -7.217 0.724 12.003 1.00 87.94 100 LEU A C 1
ATOM 799 O O . LEU A 1 100 ? -7.403 -0.490 11.999 1.00 87.94 100 LEU A O 1
ATOM 803 N N . GLY A 1 101 ? -7.889 1.541 12.818 1.00 84.88 101 GLY A N 1
ATOM 804 C CA . GLY A 1 101 ? -8.883 1.088 13.786 1.00 84.88 101 GLY A CA 1
ATOM 805 C C . GLY A 1 101 ? -8.300 0.667 15.133 1.00 84.88 101 GLY A C 1
ATOM 806 O O . GLY A 1 101 ? -9.019 0.051 15.920 1.00 84.88 101 GLY A O 1
ATOM 807 N N . ALA A 1 102 ? -7.036 1.004 15.425 1.00 81.75 102 ALA A N 1
ATOM 808 C CA . ALA A 1 102 ? -6.502 0.835 16.770 1.00 81.75 102 ALA A CA 1
ATOM 809 C C . ALA A 1 102 ? -7.356 1.639 17.756 1.00 81.75 102 ALA A C 1
ATOM 811 O O . ALA A 1 102 ? -7.660 2.814 17.535 1.00 81.75 102 ALA A O 1
ATOM 812 N N . ARG A 1 103 ? -7.773 0.986 18.838 1.00 71.75 103 ARG A N 1
ATOM 813 C CA . ARG A 1 103 ? -8.586 1.608 19.878 1.00 71.75 103 ARG A CA 1
ATOM 814 C C . ARG A 1 103 ? -7.687 2.110 20.995 1.00 71.75 103 ARG A C 1
ATOM 816 O O . ARG A 1 103 ? -6.899 1.349 21.551 1.00 71.75 103 ARG A O 1
ATOM 823 N N . GLU A 1 104 ? -7.829 3.384 21.335 1.00 69.19 104 GLU A N 1
ATOM 824 C CA . GLU A 1 104 ? -7.149 3.964 22.489 1.00 69.19 104 GLU A CA 1
ATOM 825 C C . GLU A 1 104 ? -7.715 3.390 23.796 1.00 69.19 104 GLU A C 1
ATOM 827 O O . GLU A 1 104 ? -8.916 3.146 23.918 1.00 69.19 104 GLU A O 1
ATOM 832 N N . GLY A 1 105 ? -6.844 3.188 24.785 1.00 67.25 105 GLY A N 1
ATOM 833 C CA . GLY A 1 105 ? -7.246 2.827 26.147 1.00 67.25 105 GLY A CA 1
ATOM 834 C C . GLY A 1 105 ? -7.370 1.332 26.443 1.00 67.2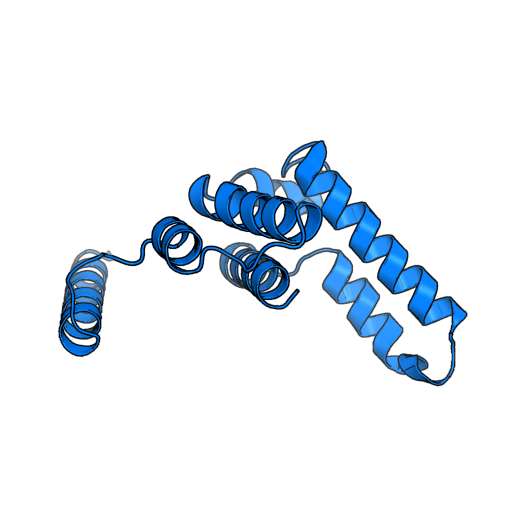5 105 GLY A C 1
ATOM 835 O O . GLY A 1 105 ? -7.602 0.991 27.598 1.00 67.25 105 GLY A O 1
ATOM 836 N N . PHE A 1 106 ? -7.163 0.447 25.464 1.00 64.19 106 PHE A N 1
ATOM 837 C CA . PHE A 1 106 ? -7.007 -0.983 25.732 1.00 64.19 106 PHE A CA 1
ATOM 838 C C . PHE A 1 106 ? -5.537 -1.335 25.957 1.00 64.19 106 PHE A C 1
ATOM 840 O O . PHE A 1 106 ? -4.659 -0.957 25.178 1.00 64.19 106 PHE A O 1
ATOM 847 N N . SER A 1 107 ? -5.261 -2.108 27.002 1.00 75.69 107 SER A N 1
ATOM 848 C CA . SER A 1 107 ? -4.029 -2.889 27.060 1.00 75.69 107 SER A CA 1
ATOM 849 C C . SER A 1 107 ? -4.021 -3.936 25.940 1.00 75.69 107 SER A C 1
ATOM 851 O O . SER A 1 107 ? -5.070 -4.339 25.433 1.00 75.69 107 SER A O 1
ATOM 853 N N . LEU A 1 108 ? -2.828 -4.406 25.562 1.00 71.19 108 LEU A N 1
ATOM 854 C CA . LEU A 1 108 ? -2.652 -5.386 24.482 1.00 71.19 108 LEU A CA 1
ATOM 855 C C . LEU A 1 108 ? -3.538 -6.633 24.677 1.00 71.19 108 LEU A C 1
ATOM 857 O O . LEU A 1 108 ? -4.137 -7.131 23.731 1.00 71.19 108 LEU A O 1
ATOM 861 N N . PHE A 1 109 ? -3.662 -7.083 25.928 1.00 76.56 109 PHE A N 1
ATOM 862 C CA . PHE A 1 109 ? -4.490 -8.224 26.307 1.00 76.56 109 PHE A CA 1
ATOM 863 C C . PHE A 1 109 ? -5.990 -7.954 26.128 1.00 76.56 109 PHE A C 1
ATOM 865 O O . PHE A 1 109 ? -6.724 -8.816 25.654 1.00 76.56 109 PHE A O 1
ATOM 872 N N . GLU A 1 110 ? -6.463 -6.762 26.495 1.00 79.88 110 GLU A N 1
ATOM 873 C CA . GLU A 1 110 ? -7.883 -6.424 26.373 1.00 79.88 110 GLU A CA 1
ATOM 874 C C . GLU A 1 110 ? -8.300 -6.232 24.911 1.00 79.88 110 GLU A C 1
ATOM 876 O O . GLU A 1 110 ? -9.405 -6.626 24.540 1.00 79.88 110 GLU A O 1
ATOM 881 N N . ALA A 1 111 ? -7.409 -5.688 24.074 1.00 74.38 111 ALA A N 1
ATOM 882 C CA . ALA A 1 111 ? -7.626 -5.612 22.633 1.00 74.38 111 ALA A CA 1
ATOM 883 C C . ALA A 1 111 ? -7.780 -7.017 22.024 1.00 74.38 111 ALA A C 1
ATOM 885 O O . ALA A 1 111 ? -8.756 -7.280 21.326 1.00 74.38 111 ALA A O 1
ATOM 886 N N . GLU A 1 112 ? -6.888 -7.950 22.372 1.00 78.38 112 GLU A N 1
ATOM 887 C CA . GLU A 1 112 ? -6.933 -9.332 21.877 1.00 78.38 112 GLU A CA 1
ATOM 888 C C . GLU A 1 112 ? -8.198 -10.085 22.332 1.00 78.38 112 GLU A C 1
ATOM 890 O O . GLU A 1 112 ? -8.848 -10.760 21.533 1.00 78.38 112 GLU A O 1
ATOM 895 N N . GLN A 1 113 ? -8.609 -9.937 23.597 1.00 82.31 113 GLN A N 1
ATOM 896 C CA . GLN A 1 113 ? -9.860 -10.529 24.093 1.00 82.31 113 GLN A CA 1
ATOM 897 C C . GLN A 1 113 ? -11.092 -9.962 23.380 1.00 82.31 113 GLN A C 1
ATOM 899 O O . GLN A 1 113 ? -12.041 -10.699 23.088 1.00 82.31 113 GLN A O 1
ATOM 904 N N . HIS A 1 114 ? -11.088 -8.662 23.085 1.00 78.69 114 HIS A N 1
ATOM 905 C CA . HIS A 1 114 ? -12.176 -8.039 22.350 1.00 78.69 114 HIS A CA 1
ATOM 906 C C . HIS A 1 114 ? -12.248 -8.550 20.908 1.00 78.69 114 HIS A C 1
ATOM 908 O O . HIS A 1 114 ? -13.325 -8.952 20.469 1.00 78.69 114 HIS A O 1
ATOM 914 N N . ASP A 1 115 ? -11.116 -8.609 20.205 1.00 81.50 115 ASP A N 1
ATOM 915 C CA . ASP A 1 115 ? -11.048 -9.118 18.833 1.00 81.50 115 ASP A CA 1
ATOM 916 C C . ASP A 1 115 ? -11.518 -10.577 18.751 1.00 81.50 115 ASP A C 1
ATOM 918 O O . ASP A 1 115 ? -12.303 -10.928 17.870 1.00 81.50 115 ASP A O 1
ATOM 922 N N . LEU A 1 116 ? -11.127 -11.417 19.718 1.00 83.19 116 LEU A N 1
ATOM 923 C CA . LEU A 1 116 ? -11.613 -12.796 19.828 1.00 83.19 116 LEU A CA 1
ATOM 924 C C . LEU A 1 116 ? -13.128 -12.875 20.034 1.00 83.19 116 LEU A C 1
ATOM 926 O O . LEU A 1 116 ? -13.771 -13.787 19.513 1.00 83.19 116 LEU A O 1
ATOM 930 N N . THR A 1 117 ? -13.697 -11.941 20.795 1.00 84.94 117 THR A N 1
ATOM 931 C CA . THR A 1 117 ? -15.142 -11.882 21.042 1.00 84.94 117 THR A CA 1
ATOM 932 C C . THR A 1 117 ? -15.884 -11.491 19.768 1.00 84.94 117 THR A C 1
ATOM 934 O O . THR A 1 117 ? -16.762 -12.226 19.332 1.00 84.94 1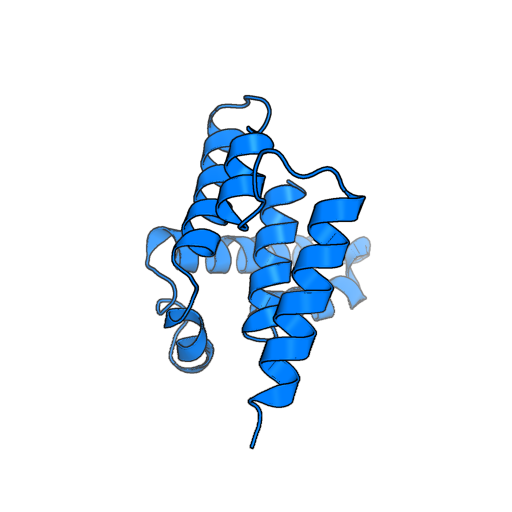17 THR A O 1
ATOM 937 N N . VAL A 1 118 ? -15.463 -10.408 19.105 1.00 84.00 118 VAL A N 1
ATOM 938 C CA . VAL A 1 118 ? -16.059 -9.953 17.837 1.00 84.00 118 VAL A CA 1
ATOM 939 C C . VAL A 1 118 ? -15.944 -11.023 16.752 1.00 84.00 118 VAL A C 1
ATOM 941 O O . VAL A 1 118 ? -16.884 -11.236 15.990 1.00 84.00 118 VAL A O 1
ATOM 944 N N . PHE A 1 119 ? -14.807 -11.717 16.680 1.00 81.25 119 PHE A N 1
ATOM 945 C CA . PHE A 1 119 ? -14.612 -12.800 15.723 1.00 81.25 119 PHE A CA 1
ATOM 946 C C . PHE A 1 119 ? -15.556 -13.979 15.985 1.00 81.25 119 PHE A C 1
ATOM 948 O O . PHE A 1 119 ? -16.154 -14.492 15.042 1.00 81.25 119 PHE A O 1
ATOM 955 N N . ARG A 1 120 ? -15.728 -14.390 17.249 1.00 85.25 120 ARG A N 1
ATOM 956 C CA . ARG A 1 120 ? -16.695 -15.437 17.626 1.00 85.25 120 ARG A CA 1
ATOM 957 C C . ARG A 1 120 ? -18.122 -15.030 17.288 1.00 85.25 120 ARG A C 1
ATOM 959 O O . ARG A 1 120 ? -18.814 -15.797 16.630 1.00 85.25 120 ARG A O 1
ATOM 966 N N . ASP A 1 121 ? -18.509 -13.808 17.638 1.00 83.88 121 ASP A N 1
ATOM 967 C CA . ASP A 1 121 ? -19.835 -13.285 17.316 1.00 83.88 121 ASP A CA 1
ATOM 968 C C . ASP A 1 121 ? -20.067 -13.279 15.799 1.00 83.88 121 ASP A C 1
ATOM 970 O O . ASP A 1 121 ? -21.131 -13.674 15.330 1.00 83.88 121 ASP A O 1
ATOM 974 N N . ALA A 1 122 ? -19.065 -12.888 15.005 1.00 79.56 122 ALA A N 1
ATOM 975 C CA . ALA A 1 122 ? -19.159 -12.923 13.550 1.00 79.56 122 ALA A CA 1
ATOM 976 C C . ALA A 1 122 ? -19.311 -14.353 13.004 1.00 79.56 122 ALA A C 1
ATOM 978 O O . ALA A 1 122 ? -20.069 -14.550 12.057 1.00 79.56 122 ALA A O 1
ATOM 979 N N . LEU A 1 123 ? -18.627 -15.341 13.594 1.00 80.12 123 LEU A N 1
ATOM 980 C CA . LEU A 1 123 ? -18.760 -16.751 13.214 1.00 80.12 123 LEU A CA 1
ATOM 981 C C . LEU A 1 123 ? -20.149 -17.313 13.532 1.00 80.12 123 LEU A C 1
ATOM 983 O O . LEU A 1 123 ? -20.705 -18.031 12.706 1.00 80.12 123 LEU A O 1
ATOM 987 N N . ASP A 1 124 ? -20.723 -16.953 14.679 1.00 79.12 124 ASP A N 1
ATOM 988 C CA . ASP A 1 124 ? -22.048 -17.425 15.105 1.00 79.12 124 ASP A CA 1
ATOM 989 C C . ASP A 1 124 ? -23.193 -16.863 14.239 1.00 79.12 124 ASP A C 1
ATOM 991 O O . ASP A 1 124 ? -24.303 -17.395 14.244 1.00 79.12 124 ASP A O 1
ATOM 995 N N . HIS A 1 125 ? -22.924 -15.803 13.470 1.00 71.69 125 HIS A N 1
ATOM 996 C CA . HIS A 1 125 ? -23.873 -15.173 12.548 1.00 71.69 125 HIS A CA 1
ATOM 997 C C . HIS A 1 125 ? -23.560 -15.452 11.067 1.00 71.69 125 HIS A C 1
ATOM 999 O O . HIS A 1 125 ? -24.185 -14.851 10.186 1.00 71.69 125 HIS A O 1
ATOM 1005 N N . LEU A 1 126 ? -22.613 -16.351 10.768 1.00 57.34 126 LEU A N 1
ATOM 1006 C CA . LEU A 1 126 ? -22.420 -16.861 9.411 1.00 57.34 126 LEU A CA 1
ATOM 1007 C C . LEU A 1 126 ? -23.463 -17.962 9.115 1.00 57.34 126 LEU A C 1
ATOM 1009 O O . LEU A 1 126 ? -23.647 -18.849 9.948 1.00 57.34 126 LEU A O 1
ATOM 1013 N N . PRO A 1 127 ? -24.165 -17.898 7.966 1.00 49.81 127 PRO A N 1
ATOM 1014 C CA . PRO A 1 127 ? -25.205 -18.858 7.586 1.00 49.81 127 PRO A CA 1
ATOM 1015 C C . PRO A 1 127 ? -24.674 -20.257 7.247 1.00 49.81 127 PRO A C 1
ATOM 1017 O O . PRO A 1 127 ? -23.516 -20.369 6.779 1.00 49.81 127 PRO A O 1
#

Foldseek 3Di:
DVQLVVLVVVLCVVQNDDPLVVLVVVLVVCVPPDPPSVVVSVVVVVVSVCQCLPVHQCRVDDVRNSSNPDDPLSSVLNVQVVVCVVVVHDRPVVSSVVSVVDDPPDDPVRVVVVVVVVVVVVVVPDD